Protein AF-A0A925YXZ7-F1 (afdb_monomer)

Solvent-accessible surface area (backbone atoms only — not comparable to full-atom values): 3906 Å² total; per-residue (Å²): 142,86,82,87,76,81,84,74,76,54,97,84,60,64,66,66,44,61,15,79,70,77,66,45,81,29,73,68,50,81,93,35,69,89,48,49,88,78,57,52,43,80,42,69,69,40,56,60,43,63,81,60,64,68,84,76,133

Foldseek 3Di:
DDDDDDPDPDVPCQPFAQQPQPRDTAGDDPVCPPPVVVPNHNDVVSVVVVVPPPPDD

Sequence (57 aa):
MKADAEKKYKKGNLPVKICQQCGRPMEWRKAWAKNWNEVKYCSDRCRAGSKRTSPHS

Radius of gyration: 15.05 Å; Cα contacts (8 Å, |Δi|>4): 42; chains: 1; bounding box: 31×41×36 Å

Nearest PDB structures (foldseek):
  4tma-assembly2_J  TM=5.121E-01  e=1.773E-01  Escherichia coli K-12
  1v6g-assembly1_A  TM=3.842E-01  e=7.903E+00  Homo sapiens

Structure (mmCIF, N/CA/C/O backbone):
data_AF-A0A925YXZ7-F1
#
_entry.id   AF-A0A925YXZ7-F1
#
loop_
_atom_site.group_PDB
_atom_site.id
_atom_site.type_symbol
_atom_site.lab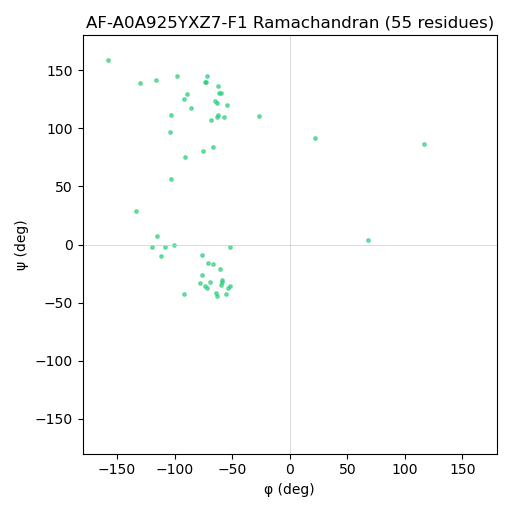el_atom_id
_atom_site.label_alt_id
_atom_site.label_comp_id
_atom_site.label_asym_id
_atom_site.label_entity_id
_atom_site.label_seq_id
_atom_site.pdbx_PDB_ins_code
_atom_site.Cartn_x
_atom_site.Cartn_y
_atom_site.Cartn_z
_atom_site.occupancy
_atom_site.B_iso_or_equiv
_atom_site.auth_seq_id
_atom_site.auth_comp_id
_atom_site.auth_asym_id
_atom_site.auth_atom_id
_atom_site.pdbx_PDB_model_num
ATOM 1 N N . MET A 1 1 ? -4.750 -34.522 -8.783 1.00 50.47 1 MET A N 1
ATOM 2 C CA . MET A 1 1 ? -4.573 -33.267 -9.553 1.00 50.47 1 MET A CA 1
ATOM 3 C C . MET A 1 1 ? -3.982 -32.179 -8.667 1.00 50.47 1 MET A C 1
ATOM 5 O O . MET A 1 1 ? -4.374 -32.127 -7.508 1.00 50.47 1 MET A O 1
ATOM 9 N N . LYS A 1 2 ? -3.176 -31.294 -9.283 1.00 44.91 2 LYS A N 1
ATOM 10 C CA . LYS A 1 2 ? -2.695 -29.951 -8.872 1.00 44.91 2 LYS A CA 1
ATOM 11 C C . LYS A 1 2 ? -1.173 -29.876 -8.680 1.00 44.91 2 LYS A C 1
ATOM 13 O O . LYS A 1 2 ? -0.665 -30.050 -7.583 1.00 44.91 2 LYS A O 1
ATOM 18 N N . ALA A 1 3 ? -0.483 -29.607 -9.790 1.00 48.00 3 ALA A N 1
ATOM 19 C CA . ALA A 1 3 ? 0.887 -29.116 -9.807 1.00 48.00 3 ALA A CA 1
ATOM 20 C C . ALA A 1 3 ? 0.857 -27.580 -9.844 1.00 48.00 3 ALA A C 1
ATOM 22 O O . ALA A 1 3 ? 0.191 -26.976 -10.688 1.00 48.00 3 ALA A O 1
ATOM 23 N N . ASP A 1 4 ? 1.545 -27.005 -8.866 1.00 53.41 4 ASP A N 1
ATOM 24 C CA . ASP A 1 4 ? 1.856 -25.597 -8.654 1.00 53.41 4 ASP A CA 1
ATOM 25 C C . ASP A 1 4 ? 2.731 -25.084 -9.812 1.00 53.41 4 ASP A C 1
ATOM 27 O O . ASP A 1 4 ? 3.864 -25.524 -9.993 1.00 53.41 4 ASP A O 1
ATOM 31 N N . ALA A 1 5 ? 2.170 -24.228 -10.671 1.00 55.47 5 ALA A N 1
ATOM 32 C CA . ALA A 1 5 ? 2.845 -23.731 -11.867 1.00 55.47 5 ALA A CA 1
ATOM 33 C C . ALA A 1 5 ? 3.317 -22.286 -11.660 1.00 55.47 5 ALA A C 1
ATOM 35 O O . ALA A 1 5 ? 2.561 -21.327 -11.8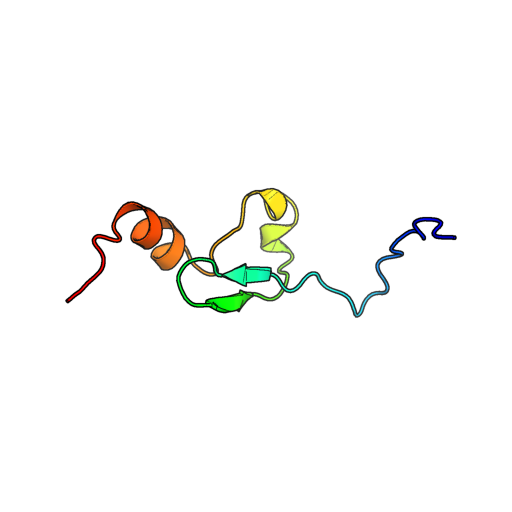17 1.00 55.47 5 ALA A O 1
ATOM 36 N N . GLU A 1 6 ? 4.595 -22.181 -11.293 1.00 57.31 6 GLU A N 1
ATOM 37 C CA . GLU A 1 6 ? 5.579 -21.176 -11.709 1.00 57.31 6 GLU A CA 1
ATOM 38 C C . GLU A 1 6 ? 4.997 -19.850 -12.233 1.00 57.31 6 GLU A C 1
ATOM 40 O O . GLU A 1 6 ? 4.752 -19.643 -13.428 1.00 57.31 6 GLU A O 1
ATOM 45 N N . LYS A 1 7 ? 4.824 -18.889 -11.322 1.00 56.94 7 LYS A N 1
ATOM 46 C CA . LYS A 1 7 ? 4.374 -17.536 -11.650 1.00 56.94 7 LYS A CA 1
ATOM 47 C C . LYS A 1 7 ? 5.507 -16.732 -12.299 1.00 56.94 7 LYS A C 1
ATOM 49 O O . LYS A 1 7 ? 6.160 -15.912 -11.659 1.00 56.94 7 LYS A O 1
ATOM 54 N N . LYS A 1 8 ? 5.722 -16.941 -13.603 1.00 56.62 8 LYS A N 1
ATOM 55 C CA . LYS A 1 8 ? 6.488 -16.028 -14.467 1.00 56.62 8 LYS A CA 1
ATOM 56 C C . LYS A 1 8 ? 5.846 -14.635 -14.409 1.00 56.62 8 LYS A C 1
ATOM 58 O O . LYS A 1 8 ? 4.761 -14.415 -14.951 1.00 56.62 8 LYS A O 1
ATOM 63 N N . TYR A 1 9 ? 6.520 -13.681 -13.770 1.00 54.59 9 TYR A N 1
ATOM 64 C CA . TYR A 1 9 ? 6.125 -12.271 -13.732 1.00 54.59 9 TYR A CA 1
ATOM 65 C C . TYR A 1 9 ? 6.234 -11.646 -15.136 1.00 54.59 9 TYR A C 1
ATOM 67 O O . TYR A 1 9 ? 7.231 -11.019 -15.491 1.00 54.59 9 TYR A O 1
ATOM 75 N N . LYS A 1 10 ? 5.196 -11.818 -15.966 1.00 53.00 10 LYS A N 1
ATOM 76 C CA . LYS A 1 10 ? 5.003 -11.027 -17.191 1.00 53.00 10 LYS A CA 1
ATOM 77 C C . LYS A 1 10 ? 4.831 -9.563 -16.784 1.00 53.00 10 LYS A C 1
ATOM 79 O O . LYS A 1 10 ? 4.070 -9.277 -15.867 1.00 53.00 10 LYS A O 1
ATOM 84 N N . LYS A 1 11 ? 5.491 -8.652 -17.500 1.00 51.78 11 LYS A N 1
ATOM 85 C CA . LYS A 1 11 ? 5.648 -7.198 -17.257 1.00 51.78 11 LYS A CA 1
ATOM 86 C 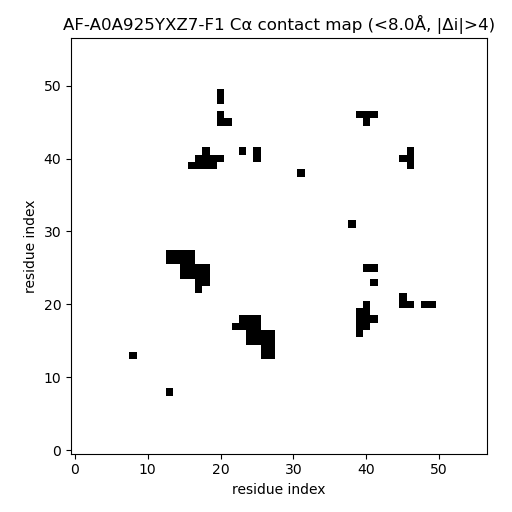C . LYS A 1 11 ? 4.353 -6.381 -17.009 1.00 51.78 11 LYS A C 1
ATOM 88 O O . LYS A 1 11 ? 4.450 -5.195 -16.730 1.00 51.78 11 LYS A O 1
ATOM 93 N N . GLY A 1 12 ? 3.172 -7.008 -17.072 1.00 53.09 12 GLY A N 1
ATOM 94 C CA . GLY A 1 12 ? 1.860 -6.450 -16.703 1.00 53.09 12 GLY A CA 1
ATOM 95 C C . GLY A 1 12 ? 1.235 -7.001 -15.406 1.00 53.09 12 GLY A C 1
ATOM 96 O O . GLY A 1 12 ? 0.170 -6.546 -15.019 1.00 53.09 12 GLY A O 1
ATOM 97 N N . ASN A 1 13 ? 1.869 -7.954 -14.713 1.00 56.91 13 ASN A N 1
ATOM 98 C CA . ASN A 1 13 ? 1.445 -8.446 -13.394 1.00 56.91 13 ASN A CA 1
ATOM 99 C C . ASN A 1 13 ? 2.335 -7.844 -12.308 1.00 56.91 13 ASN A C 1
ATOM 101 O O . ASN A 1 13 ? 3.007 -8.554 -11.555 1.00 56.91 13 ASN A O 1
ATOM 105 N N . LEU A 1 14 ? 2.391 -6.515 -12.258 1.00 67.38 14 LEU A N 1
ATOM 106 C CA . LEU A 1 14 ? 2.927 -5.863 -11.076 1.00 67.38 14 LEU A CA 1
ATOM 107 C C . LEU A 1 14 ? 2.062 -6.298 -9.885 1.00 67.38 14 LEU A C 1
ATOM 109 O O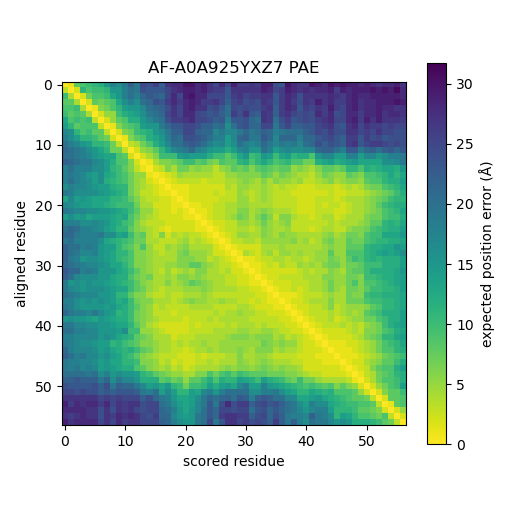 . LEU A 1 14 ? 0.835 -6.267 -9.994 1.00 67.38 14 LEU A O 1
ATOM 113 N N . PRO A 1 15 ? 2.660 -6.753 -8.774 1.00 71.50 15 PRO A N 1
ATOM 114 C CA . PRO A 1 15 ? 1.881 -7.134 -7.613 1.00 71.50 15 PRO A CA 1
ATOM 115 C C . PRO A 1 15 ? 1.141 -5.890 -7.121 1.00 71.50 15 PRO A C 1
ATOM 117 O O . PRO A 1 15 ? 1.755 -4.935 -6.654 1.00 71.50 15 PRO A O 1
ATOM 120 N N . VAL A 1 16 ? -0.181 -5.888 -7.265 1.00 77.31 16 VAL A N 1
ATOM 121 C CA . VAL A 1 16 ? -1.043 -4.906 -6.615 1.00 77.31 16 VAL A CA 1
ATOM 122 C C . VAL A 1 16 ? -1.337 -5.460 -5.231 1.00 77.31 16 VAL A C 1
ATOM 124 O O . VAL A 1 16 ? -1.889 -6.551 -5.093 1.00 77.31 16 VAL A O 1
ATOM 127 N N . LYS A 1 17 ? -0.914 -4.742 -4.194 1.00 81.25 17 LYS A N 1
ATOM 128 C CA . LYS A 1 17 ? -1.215 -5.098 -2.803 1.00 81.25 17 LYS A CA 1
ATOM 129 C C . LYS A 1 17 ? -2.398 -4.278 -2.322 1.00 81.25 17 LYS A C 1
ATOM 131 O O . LYS A 1 17 ? -2.514 -3.113 -2.664 1.00 81.25 17 LYS A O 1
ATOM 136 N N . ILE A 1 18 ? -3.258 -4.839 -1.485 1.00 86.12 18 ILE A N 1
ATOM 137 C CA . ILE A 1 18 ? -4.310 -4.054 -0.833 1.00 86.12 18 ILE A CA 1
ATOM 138 C C . ILE A 1 18 ? -3.767 -3.490 0.479 1.00 86.12 18 ILE A C 1
ATOM 140 O O . ILE A 1 18 ? -3.195 -4.224 1.288 1.00 86.12 18 ILE A O 1
ATOM 144 N N . CYS A 1 19 ? -3.933 -2.184 0.695 1.00 88.44 19 CYS A N 1
ATOM 145 C CA . CYS A 1 19 ? -3.570 -1.550 1.958 1.00 88.44 19 CYS A CA 1
ATOM 146 C C . CYS A 1 19 ? -4.425 -2.118 3.097 1.00 88.44 19 CYS A C 1
ATOM 148 O O . CYS A 1 19 ? -5.644 -1.972 3.076 1.00 88.44 19 CYS A O 1
ATOM 150 N N . GLN A 1 20 ? -3.794 -2.694 4.121 1.00 84.50 20 GLN A N 1
ATOM 151 C CA . GLN A 1 20 ? -4.509 -3.293 5.258 1.00 84.50 20 GLN A CA 1
ATOM 152 C C . GLN A 1 20 ? -5.265 -2.269 6.126 1.00 84.50 20 GLN A C 1
ATOM 154 O O . GLN A 1 20 ? -6.148 -2.651 6.878 1.00 84.50 20 GLN A O 1
ATOM 159 N N . GLN A 1 21 ? -4.945 -0.973 6.016 1.00 84.88 21 GLN A N 1
ATOM 160 C CA . GLN A 1 21 ? -5.609 0.083 6.791 1.00 84.88 21 GLN A CA 1
ATOM 161 C C . GLN A 1 21 ? -6.818 0.695 6.074 1.00 84.88 21 GLN A C 1
ATOM 163 O O . GLN A 1 21 ? -7.815 1.009 6.711 1.00 84.88 21 GLN A O 1
ATOM 168 N N . CYS A 1 22 ? -6.705 0.954 4.768 1.00 86.00 22 CYS A N 1
ATOM 169 C CA . CYS A 1 22 ? -7.711 1.714 4.017 1.00 86.00 22 CYS A CA 1
ATOM 170 C C . CYS A 1 22 ? -8.345 0.933 2.861 1.00 86.00 22 CYS A C 1
ATOM 172 O O . CYS A 1 22 ? -9.169 1.489 2.144 1.00 86.00 22 CYS A O 1
ATOM 174 N N . GLY A 1 23 ? -7.923 -0.311 2.617 1.00 84.06 23 GLY A N 1
ATOM 175 C CA . GLY A 1 23 ? -8.454 -1.150 1.541 1.00 84.06 23 GLY A CA 1
ATOM 176 C C . GLY A 1 23 ? -8.112 -0.678 0.124 1.00 84.06 23 GLY A C 1
ATOM 177 O O . GLY A 1 23 ? -8.565 -1.278 -0.846 1.00 84.06 23 GLY A O 1
ATOM 178 N N . ARG A 1 24 ? -7.311 0.385 -0.038 1.00 84.94 24 ARG A N 1
ATOM 179 C CA . ARG A 1 24 ? -6.966 0.902 -1.368 1.00 84.94 24 ARG A CA 1
ATOM 180 C C . ARG A 1 24 ? -5.967 -0.010 -2.092 1.00 84.94 24 ARG A C 1
ATOM 182 O O . ARG A 1 24 ? -5.010 -0.468 -1.453 1.00 84.94 24 ARG A O 1
ATOM 189 N N . PRO A 1 25 ? -6.139 -0.225 -3.410 1.00 82.81 25 PRO A N 1
ATOM 190 C CA . PRO A 1 25 ? -5.158 -0.919 -4.228 1.00 82.81 25 PRO A CA 1
ATOM 191 C C . PRO A 1 25 ? -3.872 -0.096 -4.298 1.00 82.81 25 PRO A C 1
ATOM 193 O O . PRO A 1 25 ? -3.866 1.082 -4.647 1.00 82.81 25 PRO A O 1
ATOM 196 N N . MET A 1 26 ? -2.778 -0.726 -3.903 1.00 83.31 26 MET A N 1
ATOM 197 C CA . MET A 1 26 ? -1.436 -0.185 -3.902 1.00 83.31 26 MET A C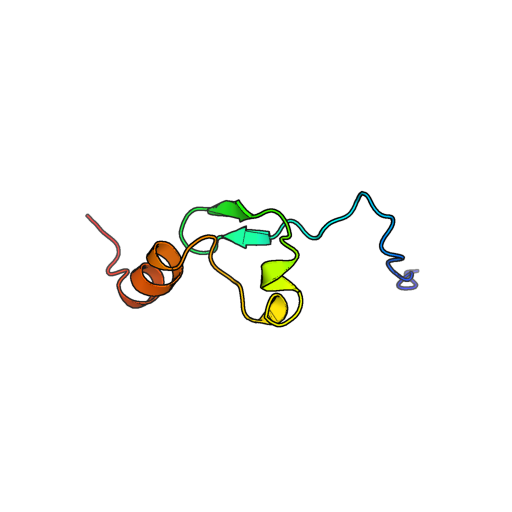A 1
ATOM 198 C C . MET A 1 26 ? -0.681 -0.777 -5.079 1.00 83.31 26 MET A C 1
ATOM 200 O O . MET A 1 26 ? -0.357 -1.967 -5.101 1.00 83.31 26 MET A O 1
ATOM 204 N N . GLU A 1 27 ? -0.386 0.077 -6.044 1.00 81.62 27 GLU A N 1
ATOM 205 C CA . GLU A 1 27 ? 0.425 -0.279 -7.194 1.00 81.62 27 GLU A CA 1
ATOM 206 C C . GLU A 1 27 ? 1.891 -0.444 -6.792 1.00 81.62 27 GLU A C 1
ATOM 208 O O . GLU A 1 27 ? 2.421 0.269 -5.931 1.00 81.62 27 GLU A O 1
ATOM 213 N N . TRP A 1 28 ? 2.564 -1.390 -7.439 1.00 79.88 28 TRP A N 1
ATOM 214 C CA . TRP A 1 28 ? 3.991 -1.583 -7.251 1.00 79.88 28 TRP A CA 1
ATOM 215 C C . TRP A 1 28 ? 4.768 -0.331 -7.678 1.00 79.88 28 TRP A C 1
ATOM 217 O O . TRP A 1 28 ? 4.605 0.175 -8.789 1.00 79.88 28 TRP A O 1
ATOM 227 N N . ARG A 1 29 ? 5.677 0.138 -6.817 1.00 81.75 29 ARG A N 1
ATOM 228 C CA . ARG A 1 29 ? 6.627 1.212 -7.136 1.00 81.75 29 ARG A CA 1
ATOM 229 C C . ARG A 1 29 ? 8.055 0.692 -7.095 1.00 81.75 29 ARG A C 1
ATOM 231 O O . ARG A 1 29 ? 8.434 -0.010 -6.162 1.00 81.75 29 ARG A O 1
ATOM 238 N N . LYS A 1 30 ? 8.896 1.167 -8.021 1.00 79.25 30 LYS A N 1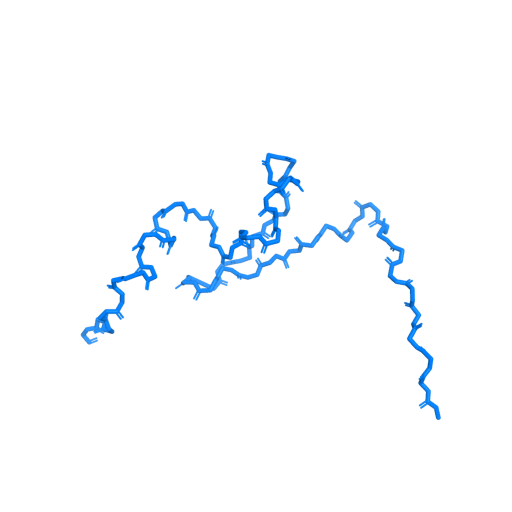
ATOM 239 C CA . LYS A 1 30 ? 10.349 0.901 -8.020 1.00 79.25 30 LYS A CA 1
ATOM 240 C C . LYS A 1 30 ? 11.019 1.272 -6.691 1.00 79.25 30 LYS A C 1
ATOM 242 O O . LYS A 1 30 ? 11.877 0.537 -6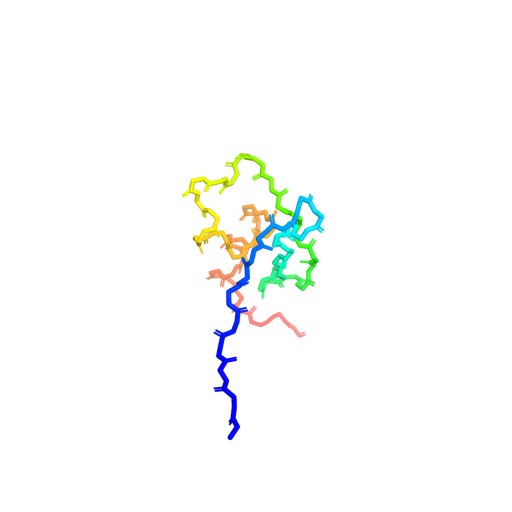.220 1.00 79.25 30 LYS A O 1
ATOM 247 N N . ALA A 1 31 ? 10.580 2.362 -6.056 1.00 79.38 31 ALA A N 1
ATOM 248 C CA . ALA A 1 31 ? 11.076 2.803 -4.747 1.00 79.38 31 ALA A CA 1
ATOM 249 C C . ALA A 1 31 ? 10.853 1.769 -3.627 1.00 79.38 31 ALA A C 1
ATOM 251 O O . ALA A 1 31 ? 11.532 1.801 -2.607 1.00 79.38 31 ALA A O 1
ATOM 252 N N . TRP A 1 32 ? 9.916 0.840 -3.819 1.00 83.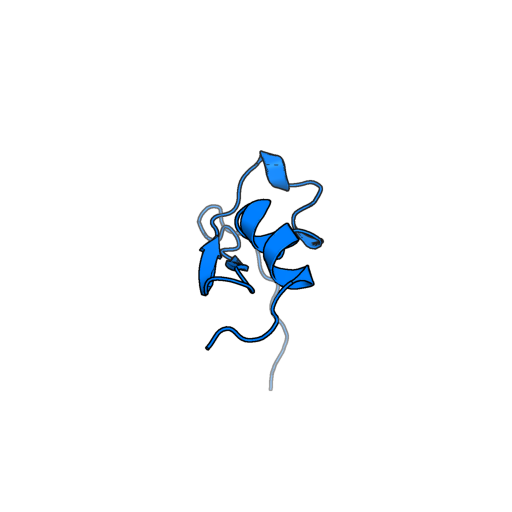62 32 TRP A N 1
ATOM 253 C CA . TRP A 1 32 ? 9.601 -0.204 -2.855 1.00 83.62 32 TRP A CA 1
ATOM 254 C C . TRP A 1 32 ? 10.219 -1.549 -3.200 1.00 83.62 32 TRP A C 1
ATOM 256 O O . TRP A 1 32 ? 10.065 -2.466 -2.412 1.00 83.62 32 TRP A O 1
ATOM 266 N N . ALA A 1 33 ? 10.964 -1.686 -4.300 1.00 82.06 33 ALA A N 1
ATOM 267 C CA . ALA A 1 33 ? 11.521 -2.973 -4.721 1.00 82.06 33 ALA A CA 1
ATOM 268 C C . ALA A 1 33 ? 12.310 -3.696 -3.611 1.00 82.06 33 ALA A C 1
ATOM 270 O O . ALA A 1 33 ? 12.209 -4.912 -3.491 1.00 82.06 33 ALA A O 1
ATOM 271 N N . LYS A 1 34 ? 13.032 -2.948 -2.765 1.00 83.50 34 LYS A N 1
ATOM 272 C CA . LYS A 1 34 ? 13.812 -3.497 -1.643 1.00 83.50 34 LYS A CA 1
ATOM 273 C C . LYS A 1 34 ? 12.961 -3.873 -0.425 1.00 83.50 34 LYS A C 1
ATOM 275 O O . LYS A 1 34 ? 13.261 -4.845 0.249 1.00 83.50 34 LYS A O 1
ATOM 280 N N . ASN A 1 35 ? 11.878 -3.136 -0.177 1.00 84.69 35 ASN A N 1
ATOM 281 C CA . ASN A 1 35 ? 11.108 -3.221 1.071 1.00 84.69 35 ASN A CA 1
ATOM 282 C C . ASN A 1 35 ? 9.678 -3.736 0.826 1.00 84.69 35 ASN A C 1
ATOM 284 O O . ASN A 1 35 ? 8.836 -3.714 1.716 1.00 84.69 35 ASN A O 1
ATOM 288 N N . TRP A 1 36 ? 9.364 -4.180 -0.395 1.00 82.81 36 TRP A N 1
ATOM 289 C CA . TRP A 1 36 ? 8.010 -4.523 -0.835 1.00 82.81 36 TRP A CA 1
ATOM 290 C C . TRP A 1 36 ? 7.371 -5.622 0.015 1.00 82.81 36 TRP A C 1
ATOM 292 O O . TRP A 1 36 ? 6.152 -5.638 0.189 1.00 82.81 36 TRP A O 1
ATOM 302 N N . ASN A 1 37 ? 8.180 -6.533 0.563 1.00 82.44 37 ASN A N 1
ATOM 303 C CA . ASN A 1 37 ? 7.701 -7.567 1.473 1.00 82.44 37 ASN A CA 1
ATOM 304 C C . ASN A 1 37 ? 7.126 -6.948 2.765 1.00 82.44 37 ASN A C 1
ATOM 306 O O . ASN A 1 37 ? 6.002 -7.270 3.150 1.00 82.44 37 ASN A O 1
ATOM 310 N N . GLU A 1 38 ? 7.826 -5.963 3.336 1.00 84.62 38 GLU A N 1
ATOM 311 C CA . GLU A 1 38 ? 7.427 -5.232 4.546 1.00 84.62 38 GLU A CA 1
ATOM 312 C C . GLU A 1 38 ? 6.321 -4.192 4.305 1.00 84.62 38 GLU A C 1
ATOM 314 O O . GLU A 1 38 ? 5.546 -3.877 5.212 1.00 84.62 38 GLU A O 1
ATOM 319 N N . VAL A 1 39 ? 6.202 -3.664 3.082 1.00 83.69 39 VAL A N 1
ATOM 320 C CA . VAL A 1 39 ? 5.159 -2.691 2.733 1.00 83.69 39 VAL A CA 1
ATOM 321 C C . VAL A 1 39 ? 3.778 -3.370 2.752 1.00 83.69 39 VAL A C 1
ATOM 323 O O . VAL A 1 39 ? 3.424 -4.166 1.876 1.00 83.69 39 VAL A O 1
ATOM 326 N N . LYS A 1 40 ? 2.985 -3.040 3.779 1.00 84.19 40 LYS A N 1
ATOM 327 C CA . LYS A 1 40 ? 1.577 -3.458 3.976 1.00 84.19 40 LYS A CA 1
ATOM 328 C C . LYS A 1 40 ? 0.578 -2.297 3.841 1.00 84.19 40 LYS A C 1
ATOM 330 O O . LYS A 1 40 ? -0.632 -2.513 3.787 1.00 84.19 40 LYS A O 1
ATOM 335 N N . TYR A 1 41 ? 1.086 -1.064 3.782 1.00 87.88 41 TYR A N 1
ATOM 336 C CA . TYR A 1 41 ? 0.305 0.171 3.852 1.00 87.88 41 TYR A CA 1
ATOM 337 C C . TYR A 1 41 ? 0.662 1.122 2.708 1.00 87.88 41 TYR A C 1
ATOM 339 O O . TYR A 1 41 ? 1.835 1.265 2.376 1.00 87.88 41 TYR A O 1
ATOM 347 N N . CYS A 1 42 ? -0.334 1.786 2.111 1.00 85.69 42 CYS A N 1
ATOM 348 C CA . CYS A 1 42 ? -0.140 2.626 0.917 1.00 85.69 42 CYS A CA 1
ATOM 349 C C . CYS A 1 42 ? 0.624 3.926 1.193 1.00 85.69 42 CYS A C 1
ATOM 351 O O . CYS A 1 42 ? 1.052 4.619 0.272 1.00 85.69 42 CYS A O 1
ATOM 353 N N . SER A 1 43 ? 0.744 4.311 2.460 1.00 82.38 43 SER A N 1
ATOM 354 C CA . SER A 1 43 ? 1.365 5.559 2.889 1.00 82.38 43 SER A CA 1
ATOM 355 C C . SER A 1 43 ? 1.820 5.436 4.336 1.00 82.38 43 SER A C 1
ATOM 357 O O . SER A 1 43 ? 1.264 4.640 5.099 1.00 82.38 43 SER A O 1
ATOM 359 N N . ASP A 1 44 ? 2.768 6.282 4.736 1.00 83.06 44 ASP A N 1
ATOM 360 C CA . ASP A 1 44 ? 3.253 6.312 6.117 1.00 83.06 44 ASP A CA 1
ATOM 361 C C . ASP A 1 44 ? 2.129 6.622 7.121 1.00 83.06 44 ASP A C 1
ATOM 363 O O . ASP A 1 44 ? 2.032 5.986 8.165 1.00 83.06 44 ASP A O 1
ATOM 367 N N . ARG A 1 45 ? 1.165 7.469 6.732 1.00 83.62 45 ARG A N 1
ATOM 368 C CA . ARG A 1 45 ? -0.056 7.738 7.513 1.00 83.62 45 ARG A CA 1
ATOM 369 C C . ARG A 1 45 ? -0.845 6.469 7.850 1.00 83.62 45 ARG A C 1
ATOM 371 O O . ARG A 1 45 ? -1.297 6.324 8.978 1.00 83.62 45 ARG A O 1
ATOM 378 N N . CYS A 1 46 ? -0.993 5.542 6.899 1.00 87.50 46 CYS A N 1
ATOM 379 C CA . CYS A 1 46 ? -1.690 4.269 7.125 1.00 87.50 46 CYS A CA 1
ATOM 380 C C . CYS A 1 46 ? -0.869 3.326 8.018 1.00 87.50 46 CYS A C 1
ATOM 382 O O . CYS A 1 46 ? -1.426 2.662 8.886 1.00 87.50 46 CYS A O 1
ATOM 384 N N . ARG A 1 47 ? 0.461 3.321 7.861 1.00 83.69 47 ARG A N 1
ATOM 385 C CA . ARG A 1 47 ? 1.383 2.575 8.732 1.00 83.69 47 ARG A CA 1
ATOM 386 C C . ARG A 1 47 ? 1.358 3.088 10.174 1.00 83.69 47 ARG A C 1
ATOM 388 O O . ARG A 1 47 ? 1.384 2.285 11.102 1.00 83.69 47 ARG A O 1
ATOM 395 N N . ALA A 1 48 ? 1.312 4.404 10.368 1.00 82.88 48 ALA A N 1
ATOM 396 C CA . ALA A 1 48 ? 1.211 5.037 11.679 1.00 82.88 48 ALA A CA 1
ATOM 397 C C . ALA A 1 48 ? -0.195 4.884 12.292 1.00 82.88 48 ALA A C 1
ATOM 399 O O . ALA A 1 48 ? -0.316 4.691 13.500 1.00 82.88 48 ALA A O 1
ATOM 400 N N . GLY A 1 49 ? -1.247 4.922 11.464 1.00 79.25 49 GLY A N 1
ATOM 401 C CA . GLY A 1 49 ? -2.644 4.734 11.873 1.00 79.25 49 GLY A CA 1
ATOM 402 C C . GLY A 1 49 ? -2.983 3.304 12.305 1.00 79.25 49 GLY A C 1
ATOM 403 O O . GLY A 1 49 ? -3.754 3.127 13.243 1.00 79.25 49 GLY A O 1
ATOM 404 N N . SER A 1 50 ? -2.336 2.291 11.718 1.00 70.25 50 SER A N 1
ATOM 405 C CA . SER A 1 50 ? -2.505 0.885 12.126 1.00 70.25 50 SER A CA 1
ATOM 406 C C . SER A 1 50 ? -2.144 0.637 13.590 1.00 70.25 50 SER A C 1
ATOM 408 O O . SER A 1 50 ? -2.780 -0.175 14.253 1.00 70.25 50 SER A O 1
ATOM 410 N N . LYS A 1 51 ? -1.175 1.380 14.132 1.00 65.31 51 LYS A N 1
ATOM 411 C CA . LYS A 1 51 ? -0.775 1.265 15.543 1.00 65.31 51 LYS A CA 1
ATOM 412 C C . LYS A 1 51 ? -1.761 1.942 16.499 1.00 65.31 51 LYS A C 1
ATOM 414 O O . LYS A 1 51 ? -1.601 1.841 17.708 1.00 65.31 51 LYS A O 1
ATOM 419 N N . ARG A 1 52 ? -2.730 2.691 15.960 1.00 62.56 52 ARG A N 1
ATOM 420 C CA . ARG A 1 52 ? -3.660 3.549 16.704 1.00 62.56 52 ARG A CA 1
ATOM 421 C C . ARG A 1 52 ? -5.110 3.390 16.258 1.00 62.56 52 ARG A C 1
ATOM 423 O O . ARG A 1 52 ? -5.882 4.333 16.372 1.00 62.56 52 ARG A O 1
ATOM 430 N N . THR A 1 53 ? -5.483 2.216 15.757 1.00 54.72 53 THR A N 1
ATOM 431 C CA . THR A 1 53 ? -6.907 1.887 15.645 1.00 54.72 53 THR A CA 1
ATOM 432 C C . THR A 1 53 ? -7.293 1.184 16.955 1.00 54.72 53 THR A C 1
ATOM 434 O O . THR A 1 53 ? -7.273 -0.034 17.042 1.00 54.72 53 THR A O 1
ATOM 437 N N . SER A 1 54 ? -7.446 1.926 18.060 1.00 54.69 54 SER A N 1
ATOM 438 C CA . SER A 1 54 ? -8.801 2.222 18.548 1.00 54.69 54 SER A CA 1
ATOM 439 C C . SER A 1 54 ? -9.820 2.193 17.411 1.00 54.69 54 SER A C 1
ATOM 441 O O . SER A 1 54 ? -9.7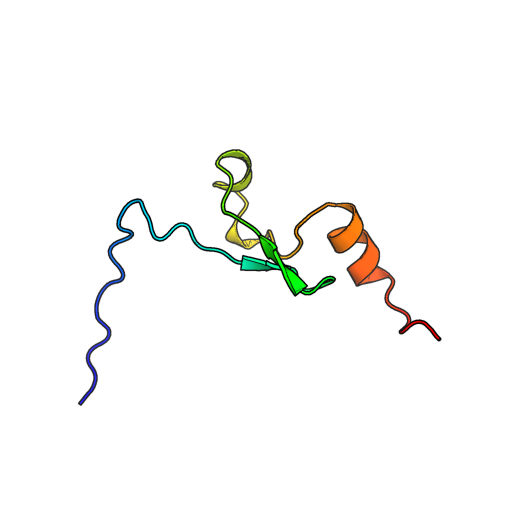46 3.064 16.539 1.00 54.69 54 SER A O 1
ATOM 443 N N . PRO A 1 55 ? -10.725 1.200 17.364 1.00 61.34 55 PRO A N 1
ATOM 444 C CA . PRO A 1 55 ? -11.868 1.276 16.467 1.00 61.34 55 PRO A CA 1
ATOM 445 C C . PRO A 1 55 ? -12.580 2.598 16.772 1.00 61.34 55 PRO A C 1
ATOM 447 O O . PRO A 1 55 ? -12.902 2.890 17.922 1.00 61.34 55 PRO A O 1
ATOM 450 N N . HIS A 1 56 ? -12.676 3.464 15.771 1.00 56.34 56 HIS A N 1
ATOM 451 C CA . HIS A 1 56 ? -13.368 4.737 15.902 1.00 56.34 56 HIS A CA 1
ATOM 452 C C . HIS A 1 56 ? -14.882 4.481 15.946 1.00 56.34 56 HIS A C 1
ATOM 454 O O . HIS A 1 56 ? -15.333 3.613 15.204 1.00 56.34 56 HIS A O 1
ATOM 460 N N . SER A 1 57 ? -15.563 5.238 16.822 1.00 49.31 57 SER A N 1
ATOM 461 C CA . SER A 1 57 ? -17.005 5.542 16.949 1.00 49.31 57 SER A CA 1
ATOM 462 C C . SER A 1 57 ? -18.038 4.645 16.276 1.00 49.31 57 SER A C 1
ATOM 464 O O . SER A 1 57 ? -18.056 4.582 15.030 1.00 49.31 57 SER A O 1
#

Secondary structure (DSSP, 8-state):
----------TT---PEEPTTT--EE---GGGTTTTTT--SSSHHHHHHHTT-----

pLDDT: mean 72.61, std 13.83, range [44.91, 88.44]

Mean predicted aligned error: 11.39 Å